Protein AF-A0A2G9U486-F1 (afdb_monomer)

Nearest PDB structures (foldseek):
  5alj-assembly1_A-2  TM=8.992E-01  e=1.759E-05  Homo sapiens
  5fp0-assembly1_A-2  TM=8.984E-01  e=2.633E-05  Homo sapiens
  5ai8-assembly1_A-2  TM=9.044E-01  e=3.221E-05  Homo sapiens
  5aki-assembly1_A-2  TM=8.191E-01  e=2.152E-05  Homo sapiens
  5akk-assembly1_A  TM=8.195E-01  e=4.214E-05  Homo sapiens

Organism: Teladorsagia circumcincta (NCBI:txid45464)

Foldseek 3Di:
DDPPPLVVLVVVCVVVVHALLVAEAEEQDPSNVVSSVVRNHNYDRPPDPVVVVVVVCVVCVVVPDDDPPDDDPDDDD

Mean predicted aligned error: 5.51 Å

Solvent-accessible surface area (backbone atoms only — not comparable to full-atom values): 4786 Å² total; per-residue (Å²): 139,51,84,57,48,64,66,49,60,53,51,50,28,65,75,70,74,49,56,42,73,80,35,78,49,77,42,66,52,64,72,52,41,52,51,42,43,76,65,43,24,43,70,47,75,42,87,43,71,70,57,44,52,53,52,50,48,66,72,44,46,80,77,70,52,63,59,92,96,55,70,84,86,68,83,87,128

Sequence (77 aa):
MRKPEPVIYRRICEALKVTPEECVFLDDLGPNLKPAKEMGFTTIKVTSPSQAVADLKGILKDIFDFPPGTRECLPSS

Radius of gyration: 15.6 Å; Cα contacts (8 Å, |Δi|>4): 74; chains: 1; bounding box: 41×27×40 Å

InterPro domains:
  IPR006439 HAD hydrolase, subfamily IA [PR00413] (8-28)
  IPR006439 HAD hydrolase, subfamily IA [PR00413] (35-48)
  IPR006439 HAD hydrolase, subfamily IA [TIGR01509] (1-44)
  IPR023214 HAD superfamily [G3DSA:3.40.50.1000] (1-60)
  IPR036412 HAD-like superfamily [SSF56784] (2-56)
  IPR052898 Acyl-CoA dehydrogenase 10-like [PTHR47829] (1-73)

Secondary structure (DSSP, 8-state):
--TT-THHHHHHHHHHT--GGG-EEEES-HHHHHHHHHHT-EEEE-S-HHHHHHHHHHHHTTTSSPPTT----S---

Structure (mmCIF, N/CA/C/O backbone):
data_AF-A0A2G9U486-F1
#
_entry.id   AF-A0A2G9U486-F1
#
loop_
_atom_site.group_PDB
_atom_site.id
_atom_site.type_symbol
_atom_site.label_atom_id
_atom_site.label_alt_id
_atom_site.label_comp_id
_atom_site.label_asym_id
_atom_site.label_entity_id
_atom_site.label_seq_id
_atom_site.pdbx_PDB_ins_code
_atom_site.Cartn_x
_atom_site.Cartn_y
_atom_site.Cartn_z
_atom_site.occupancy
_atom_site.B_iso_or_equiv
_atom_site.auth_seq_id
_atom_site.auth_comp_id
_atom_site.auth_asym_id
_atom_site.auth_atom_id
_atom_site.pdbx_PDB_model_num
ATOM 1 N N . MET A 1 1 ? 15.385 -10.378 -7.896 1.00 80.88 1 MET A N 1
ATOM 2 C CA . MET A 1 1 ? 14.000 -9.884 -7.844 1.00 80.88 1 MET A CA 1
ATOM 3 C C . MET A 1 1 ? 13.893 -8.884 -6.714 1.00 80.88 1 MET A C 1
ATOM 5 O O . MET A 1 1 ? 14.090 -9.271 -5.568 1.00 80.88 1 MET A O 1
ATOM 9 N N . ARG A 1 2 ? 13.632 -7.617 -7.020 1.00 93.69 2 ARG A N 1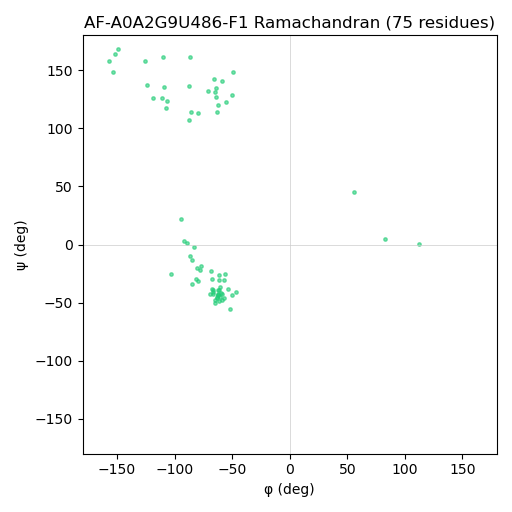
ATOM 10 C CA . ARG A 1 2 ? 13.418 -6.564 -6.020 1.00 93.69 2 ARG A CA 1
ATOM 11 C C . ARG A 1 2 ? 12.503 -5.474 -6.560 1.00 93.69 2 ARG A C 1
ATOM 13 O O . ARG A 1 2 ? 12.346 -5.331 -7.765 1.00 93.69 2 ARG A O 1
ATOM 20 N N . LYS A 1 3 ? 11.959 -4.647 -5.675 1.00 93.81 3 LYS A N 1
ATOM 21 C CA . LYS A 1 3 ? 11.308 -3.395 -6.080 1.00 93.81 3 LYS A CA 1
ATOM 22 C C . LYS A 1 3 ? 12.320 -2.513 -6.842 1.00 93.81 3 LYS A C 1
ATOM 24 O O . LYS A 1 3 ? 13.492 -2.498 -6.449 1.00 93.81 3 LYS A O 1
ATOM 29 N N . PRO A 1 4 ? 11.920 -1.810 -7.915 1.00 96.31 4 PRO A N 1
ATOM 30 C CA . PRO A 1 4 ? 10.561 -1.662 -8.448 1.00 96.31 4 PRO A CA 1
ATOM 31 C C . PRO A 1 4 ? 10.203 -2.657 -9.578 1.00 96.31 4 PRO A C 1
ATOM 33 O O . PRO A 1 4 ? 9.314 -2.383 -10.377 1.00 96.31 4 PRO A O 1
ATOM 36 N N . GLU A 1 5 ? 10.884 -3.801 -9.707 1.00 97.56 5 GLU A N 1
ATOM 37 C CA . GLU A 1 5 ? 10.602 -4.775 -10.775 1.00 97.56 5 GLU A CA 1
ATOM 38 C C . GLU A 1 5 ? 9.158 -5.315 -10.642 1.00 97.56 5 GLU A C 1
ATOM 40 O O . GLU A 1 5 ? 8.855 -5.949 -9.629 1.00 97.56 5 GLU A O 1
ATOM 45 N N . PRO A 1 6 ? 8.259 -5.159 -11.641 1.00 93.94 6 PRO A N 1
ATOM 46 C CA . PRO A 1 6 ? 6.835 -5.501 -11.500 1.00 93.94 6 PRO A CA 1
ATOM 47 C C . PRO A 1 6 ? 6.548 -6.949 -11.080 1.00 93.94 6 PRO A C 1
ATOM 49 O O . PRO A 1 6 ? 5.510 -7.248 -10.497 1.00 93.94 6 PRO A O 1
ATOM 52 N N . VAL A 1 7 ? 7.469 -7.870 -11.369 1.00 96.94 7 VAL A N 1
ATOM 53 C CA . VAL A 1 7 ? 7.324 -9.289 -11.031 1.00 96.94 7 VAL A CA 1
ATOM 54 C C . VAL A 1 7 ? 7.211 -9.530 -9.521 1.00 96.94 7 VAL A C 1
ATOM 56 O O . VAL A 1 7 ? 6.512 -10.460 -9.132 1.00 96.94 7 VAL A O 1
ATOM 59 N N . ILE A 1 8 ? 7.822 -8.697 -8.667 1.00 97.00 8 ILE A N 1
ATOM 60 C CA . ILE A 1 8 ? 7.761 -8.910 -7.212 1.00 97.00 8 ILE A CA 1
ATOM 61 C C . ILE A 1 8 ? 6.343 -8.722 -6.661 1.00 97.00 8 ILE A C 1
ATOM 63 O O . IL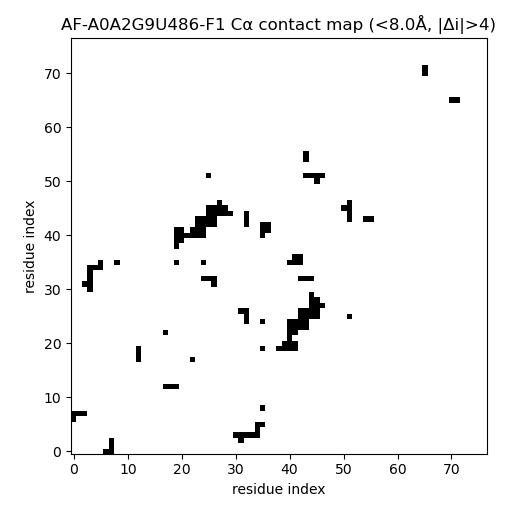E A 1 8 ? 5.903 -9.523 -5.845 1.00 97.00 8 ILE A O 1
ATOM 67 N N . TYR A 1 9 ? 5.598 -7.731 -7.156 1.00 96.88 9 TYR A N 1
ATOM 68 C CA . TYR A 1 9 ? 4.228 -7.450 -6.712 1.00 96.88 9 TYR A CA 1
ATOM 69 C C . TYR A 1 9 ? 3.276 -8.582 -7.105 1.00 96.88 9 TYR A C 1
ATOM 71 O O . TYR A 1 9 ? 2.499 -9.043 -6.274 1.00 96.88 9 TYR A O 1
ATOM 79 N N . ARG A 1 10 ? 3.424 -9.128 -8.323 1.00 96.62 10 ARG A N 1
ATOM 80 C CA . ARG A 1 10 ? 2.679 -10.327 -8.747 1.00 96.62 10 ARG A CA 1
ATOM 81 C C . ARG A 1 10 ? 2.979 -11.531 -7.862 1.00 96.62 10 ARG A C 1
ATOM 83 O O . ARG A 1 10 ? 2.056 -12.207 -7.431 1.00 96.62 10 ARG A O 1
ATOM 90 N N . ARG A 1 11 ? 4.257 -11.774 -7.548 1.00 97.25 11 ARG A N 1
ATOM 91 C CA . ARG A 1 11 ? 4.660 -12.874 -6.656 1.00 97.25 11 ARG A CA 1
ATOM 92 C C . ARG A 1 11 ? 4.070 -12.737 -5.256 1.00 97.25 11 ARG A C 1
ATOM 94 O O . ARG A 1 11 ? 3.716 -13.749 -4.663 1.00 97.25 11 ARG A O 1
ATOM 101 N N . ILE A 1 12 ? 3.953 -11.512 -4.742 1.00 95.62 12 ILE A N 1
ATOM 102 C CA . ILE A 1 12 ? 3.305 -11.241 -3.452 1.00 95.62 12 ILE A CA 1
ATOM 103 C C . ILE A 1 12 ? 1.815 -11.601 -3.522 1.00 95.62 12 ILE A C 1
ATOM 105 O O . ILE A 1 12 ? 1.357 -12.374 -2.685 1.00 95.62 12 ILE A O 1
ATOM 109 N N . CYS A 1 13 ? 1.087 -11.123 -4.537 1.00 97.56 13 CYS A N 1
ATOM 110 C CA . CYS A 1 13 ? -0.323 -11.477 -4.749 1.00 97.56 13 CYS A CA 1
ATOM 111 C C . CYS A 1 13 ? -0.530 -12.994 -4.880 1.00 97.56 13 CYS A C 1
ATOM 113 O O . CYS A 1 13 ? -1.395 -13.556 -4.215 1.00 97.56 13 CYS A O 1
ATOM 115 N N . GLU A 1 14 ? 0.302 -13.675 -5.676 1.00 97.81 14 GLU A N 1
ATOM 116 C CA . GLU A 1 14 ? 0.267 -15.136 -5.846 1.00 97.81 14 GLU A CA 1
ATOM 117 C C . GLU A 1 14 ? 0.481 -15.875 -4.517 1.00 97.81 14 GLU A C 1
ATOM 119 O O . GLU A 1 14 ? -0.266 -16.797 -4.189 1.00 97.81 14 GLU A O 1
ATOM 124 N N . ALA A 1 15 ? 1.494 -15.473 -3.742 1.00 97.75 15 ALA A N 1
ATOM 125 C CA . ALA A 1 15 ? 1.833 -16.116 -2.475 1.00 97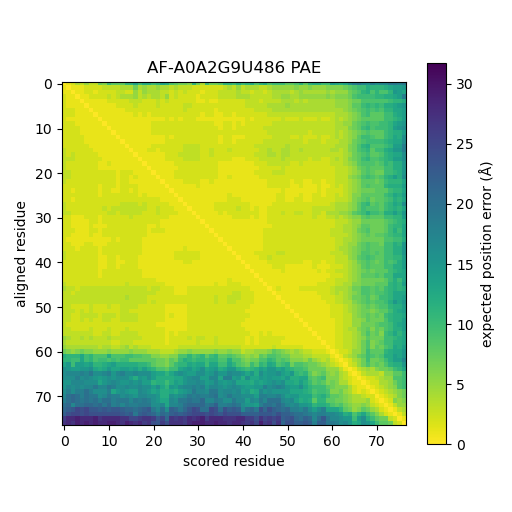.75 15 ALA A CA 1
ATOM 126 C C . ALA A 1 15 ? 0.750 -15.912 -1.406 1.00 97.75 15 ALA A C 1
ATOM 128 O O . ALA A 1 15 ? 0.461 -16.830 -0.639 1.00 97.75 15 ALA A O 1
ATOM 129 N N . LEU A 1 16 ? 0.150 -14.719 -1.368 1.00 97.19 16 LEU A N 1
ATOM 130 C CA . LEU A 1 16 ? -0.896 -14.354 -0.413 1.00 97.19 16 LEU A CA 1
ATOM 131 C C . LEU A 1 16 ? -2.307 -14.746 -0.878 1.00 97.19 16 LEU A C 1
ATOM 133 O O . LEU A 1 16 ? -3.227 -14.712 -0.068 1.00 97.19 16 LEU A O 1
ATOM 137 N N . LYS A 1 17 ? -2.469 -15.168 -2.140 1.00 98.06 17 LYS A N 1
ATOM 138 C CA . LYS A 1 17 ? -3.755 -15.501 -2.778 1.00 98.06 17 LYS A CA 1
ATOM 139 C C . LYS A 1 17 ? -4.766 -14.348 -2.727 1.00 98.06 17 LYS A C 1
ATOM 141 O O . LYS A 1 17 ? -5.934 -14.564 -2.423 1.00 98.06 17 LYS A O 1
ATOM 146 N N . VAL A 1 18 ? -4.295 -13.147 -3.040 1.00 97.69 18 VAL A N 1
ATOM 147 C CA . VAL A 1 18 ? -5.087 -11.906 -3.086 1.00 97.69 18 VAL A CA 1
ATOM 148 C C . VAL A 1 18 ? -4.935 -11.237 -4.446 1.00 97.69 18 VAL A C 1
ATOM 150 O O . VAL A 1 18 ? -3.939 -11.465 -5.143 1.00 97.69 18 VAL A O 1
ATOM 153 N N . THR A 1 19 ? -5.887 -10.394 -4.829 1.00 98.06 19 THR A N 1
ATOM 154 C CA . THR A 1 19 ? -5.748 -9.526 -6.003 1.00 98.06 19 THR A CA 1
ATOM 155 C C . THR A 1 19 ? -5.038 -8.213 -5.636 1.00 98.06 19 THR A C 1
ATOM 157 O O . THR A 1 19 ? -4.947 -7.854 -4.457 1.00 98.06 19 THR A O 1
ATOM 160 N N . PRO A 1 20 ? -4.484 -7.479 -6.618 1.00 97.88 20 PRO A N 1
ATOM 161 C CA . PRO A 1 20 ? -3.895 -6.161 -6.379 1.00 97.88 20 PRO A CA 1
ATOM 162 C C . PRO A 1 20 ? -4.840 -5.183 -5.668 1.00 97.88 20 PRO A C 1
ATOM 164 O O . PRO A 1 20 ? -4.407 -4.448 -4.785 1.00 97.88 20 PRO A O 1
ATOM 167 N N . GLU A 1 21 ? -6.128 -5.203 -6.006 1.00 97.12 21 GLU A N 1
ATOM 168 C CA . GLU A 1 21 ? -7.153 -4.294 -5.476 1.00 97.12 21 GLU A CA 1
ATOM 169 C C . GLU A 1 21 ? -7.454 -4.535 -3.989 1.00 97.12 21 GLU A C 1
ATOM 171 O O . GLU A 1 21 ? -7.899 -3.628 -3.290 1.00 97.12 21 GLU A O 1
ATOM 176 N N . GLU A 1 22 ? -7.163 -5.736 -3.488 1.00 95.88 22 GLU A N 1
ATOM 177 C CA . GLU A 1 22 ? -7.293 -6.106 -2.073 1.00 95.88 22 GLU A CA 1
ATOM 178 C C . GLU A 1 22 ? -6.070 -5.678 -1.239 1.00 95.88 22 GLU A C 1
ATOM 180 O O . GLU A 1 22 ? -6.027 -5.886 -0.025 1.00 95.88 22 GLU A O 1
ATOM 185 N N . CYS A 1 23 ? -5.049 -5.090 -1.872 1.00 97.00 23 CYS A N 1
ATOM 186 C CA . CYS A 1 23 ? -3.780 -4.769 -1.234 1.00 97.00 23 CYS A CA 1
ATOM 187 C C . CYS A 1 23 ? -3.581 -3.260 -1.028 1.00 97.00 23 CYS A C 1
ATOM 189 O O . CYS A 1 23 ? -3.728 -2.450 -1.948 1.00 97.00 23 CYS A O 1
ATOM 191 N N . VAL A 1 24 ? -3.100 -2.895 0.167 1.00 97.50 24 VAL A N 1
ATOM 192 C CA . VAL A 1 24 ? -2.532 -1.569 0.455 1.00 97.50 24 VAL A CA 1
ATOM 193 C C . VAL A 1 24 ? -1.012 -1.695 0.602 1.00 97.50 24 VAL A C 1
ATOM 195 O O . VAL A 1 24 ? -0.525 -2.390 1.491 1.00 97.50 24 VAL A O 1
ATOM 198 N N . PHE A 1 25 ? -0.247 -1.029 -0.266 1.00 97.88 25 PHE A N 1
ATOM 199 C CA . PHE A 1 25 ? 1.217 -1.049 -0.266 1.00 97.88 25 PHE A CA 1
ATOM 200 C C . PHE A 1 25 ? 1.804 0.274 0.249 1.00 97.88 25 PHE A C 1
ATOM 202 O O . PHE A 1 25 ? 1.516 1.350 -0.280 1.00 97.88 25 PHE A O 1
ATOM 209 N N . LEU A 1 26 ? 2.636 0.186 1.289 1.00 98.38 26 LEU A N 1
ATOM 210 C CA . LEU A 1 26 ? 3.266 1.321 1.964 1.00 98.38 26 LEU A CA 1
ATOM 211 C C . LEU A 1 26 ? 4.773 1.314 1.672 1.00 98.38 26 LEU A C 1
ATOM 213 O O . LEU A 1 26 ? 5.446 0.317 1.927 1.00 98.38 26 LEU A O 1
ATOM 217 N N . ASP A 1 27 ? 5.311 2.423 1.165 1.00 98.19 27 ASP A N 1
ATOM 218 C CA . ASP A 1 27 ? 6.747 2.598 0.888 1.00 98.19 27 ASP A CA 1
ATOM 219 C C . ASP A 1 27 ? 7.112 4.087 0.958 1.00 98.19 27 ASP A C 1
ATOM 221 O O . ASP A 1 27 ? 6.292 4.949 0.640 1.00 98.19 27 ASP A O 1
ATOM 225 N N . ASP A 1 28 ? 8.332 4.423 1.359 1.00 97.94 28 ASP A N 1
ATOM 226 C CA . ASP A 1 28 ? 8.835 5.801 1.361 1.00 97.94 28 ASP A CA 1
ATOM 227 C C . ASP A 1 28 ? 9.331 6.230 -0.033 1.00 97.94 28 ASP A C 1
ATOM 229 O O . ASP A 1 28 ? 9.209 7.397 -0.438 1.00 97.94 28 ASP A O 1
ATOM 233 N N . LEU A 1 29 ? 9.823 5.273 -0.825 1.00 97.62 29 LEU A N 1
ATOM 234 C CA . LEU A 1 29 ? 10.358 5.515 -2.155 1.00 97.62 29 LEU A CA 1
ATOM 235 C C . LEU A 1 29 ? 9.249 5.461 -3.209 1.00 97.62 29 LEU A C 1
ATOM 237 O O . LEU A 1 29 ? 8.796 4.403 -3.640 1.00 97.62 29 LEU A O 1
ATOM 241 N N . GLY A 1 30 ? 8.890 6.634 -3.735 1.00 96.75 30 GLY A N 1
ATOM 242 C CA . GLY A 1 30 ? 7.935 6.776 -4.844 1.00 96.75 30 GLY A CA 1
ATOM 243 C C . GLY A 1 30 ? 8.160 5.822 -6.037 1.00 96.75 30 GLY A C 1
ATOM 244 O O . GLY A 1 30 ? 7.176 5.270 -6.534 1.00 96.75 30 GLY A O 1
ATOM 245 N N . PRO A 1 31 ? 9.408 5.553 -6.482 1.00 98.12 31 PRO A N 1
ATOM 246 C CA . PRO A 1 31 ? 9.669 4.578 -7.544 1.00 98.12 31 PRO A CA 1
ATOM 247 C C . PRO A 1 31 ? 9.151 3.161 -7.258 1.00 98.12 31 PRO A C 1
ATOM 249 O O . PRO A 1 31 ? 8.762 2.471 -8.195 1.00 98.12 31 PRO A O 1
ATOM 252 N N . ASN A 1 32 ? 9.090 2.741 -5.991 1.00 98.12 32 ASN A N 1
ATOM 253 C CA . ASN A 1 32 ? 8.540 1.442 -5.593 1.00 98.12 32 ASN A CA 1
ATOM 254 C C . ASN A 1 32 ? 7.005 1.432 -5.586 1.00 98.12 32 ASN A C 1
ATOM 256 O O . ASN A 1 32 ? 6.399 0.367 -5.658 1.00 98.12 32 ASN A O 1
ATOM 260 N N . LEU A 1 33 ? 6.364 2.596 -5.488 1.00 98.31 33 LEU A N 1
ATOM 261 C CA . LEU A 1 33 ? 4.905 2.706 -5.446 1.00 98.31 33 LEU A CA 1
ATOM 262 C C . LEU A 1 33 ? 4.299 2.715 -6.846 1.00 98.31 33 LEU A C 1
ATOM 264 O O . LEU A 1 33 ? 3.219 2.173 -7.051 1.00 98.31 33 LEU A O 1
ATOM 268 N N . LYS A 1 34 ? 4.998 3.309 -7.817 1.00 97.94 34 LYS A N 1
ATOM 269 C CA . LYS A 1 34 ? 4.518 3.435 -9.197 1.00 97.94 34 LYS A CA 1
ATOM 270 C C . LYS A 1 34 ? 4.064 2.096 -9.815 1.00 97.94 34 LYS A C 1
ATOM 272 O O . LYS A 1 34 ? 2.901 2.023 -10.201 1.00 97.94 34 LYS A O 1
ATOM 277 N N . PRO A 1 35 ? 4.894 1.034 -9.865 1.00 97.56 35 PRO A N 1
ATOM 278 C CA . PRO 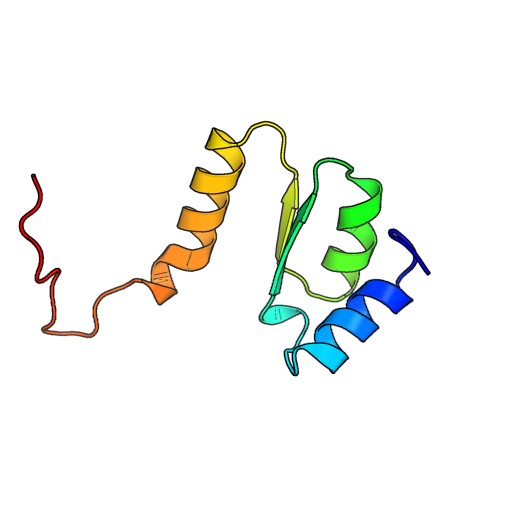A 1 35 ? 4.476 -0.243 -10.450 1.00 97.56 35 PRO A CA 1
ATOM 279 C C . PRO A 1 35 ? 3.382 -0.951 -9.637 1.00 97.56 35 PRO A C 1
ATOM 281 O O . PRO A 1 35 ? 2.568 -1.661 -10.218 1.00 97.56 35 PRO A O 1
ATOM 284 N N . ALA A 1 36 ? 3.333 -0.759 -8.312 1.00 98.00 36 ALA A N 1
ATOM 285 C CA . ALA A 1 36 ? 2.253 -1.294 -7.481 1.00 98.00 36 ALA A CA 1
ATOM 286 C C . ALA A 1 36 ? 0.914 -0.637 -7.850 1.00 98.00 36 ALA A C 1
ATOM 288 O O . ALA A 1 36 ? -0.070 -1.323 -8.111 1.00 98.00 36 ALA A O 1
ATOM 289 N N . LYS A 1 37 ? 0.903 0.697 -7.955 1.00 98.00 37 LYS A N 1
ATOM 290 C CA . LYS A 1 37 ? -0.279 1.472 -8.340 1.00 98.00 37 LYS A CA 1
ATOM 291 C C . LYS A 1 37 ? -0.757 1.129 -9.751 1.00 98.00 37 LYS A C 1
ATOM 293 O O . LYS A 1 37 ? -1.951 0.960 -9.958 1.00 98.00 37 LYS A O 1
ATOM 298 N N . GLU A 1 38 ? 0.163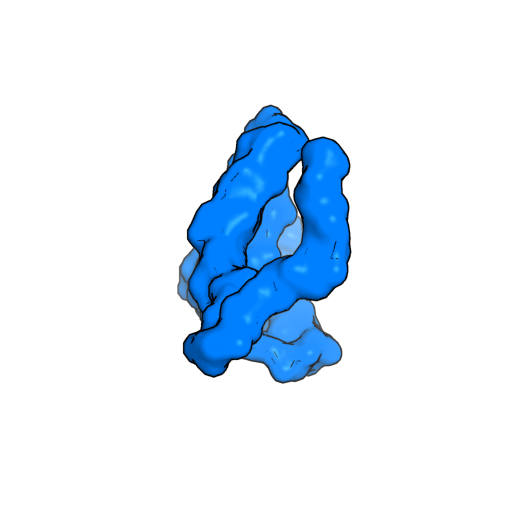 0.993 -10.707 1.00 98.00 38 GLU A N 1
ATOM 299 C CA . GLU A 1 38 ? -0.152 0.575 -12.085 1.00 98.00 38 GLU A CA 1
ATOM 300 C C . GLU A 1 38 ? -0.778 -0.828 -12.152 1.00 98.00 38 GLU A C 1
ATOM 302 O O . GLU A 1 38 ? -1.531 -1.114 -13.077 1.00 98.00 38 GLU A O 1
ATOM 307 N N . MET A 1 39 ? -0.491 -1.692 -11.173 1.00 97.19 39 MET A N 1
ATOM 308 C CA . MET A 1 39 ? -1.051 -3.042 -11.077 1.00 97.19 39 MET A CA 1
ATOM 309 C C . MET A 1 39 ? -2.426 -3.094 -10.394 1.00 97.19 39 MET A C 1
ATOM 311 O O . MET A 1 39 ? -3.077 -4.125 -10.492 1.00 97.19 39 MET A O 1
ATOM 315 N N . GLY A 1 40 ? -2.860 -2.024 -9.719 1.00 98.06 40 GLY A N 1
ATOM 316 C CA . GLY A 1 40 ? -4.149 -1.965 -9.014 1.00 98.06 40 GLY A CA 1
ATOM 317 C C . GLY A 1 40 ? -4.052 -1.880 -7.488 1.00 98.06 40 GLY A C 1
ATOM 318 O O . GLY A 1 40 ? -5.078 -1.782 -6.824 1.00 98.06 40 GLY A O 1
ATOM 319 N N . PHE A 1 41 ? -2.843 -1.859 -6.917 1.00 98.38 41 PHE A N 1
ATOM 320 C CA . PHE A 1 41 ? -2.676 -1.675 -5.474 1.00 98.38 41 PHE A CA 1
ATOM 321 C C . PHE A 1 41 ? -3.130 -0.279 -5.049 1.00 98.38 41 PHE A C 1
ATOM 323 O O . PHE A 1 41 ? -2.798 0.726 -5.689 1.00 98.38 41 PHE A O 1
ATOM 330 N N . THR A 1 42 ? -3.762 -0.196 -3.881 1.00 98.31 42 THR A N 1
ATOM 331 C CA . THR A 1 42 ? -3.821 1.069 -3.148 1.00 98.31 42 THR A CA 1
ATOM 332 C C . THR A 1 42 ? -2.425 1.364 -2.606 1.00 98.31 42 THR A C 1
ATOM 334 O O . THR A 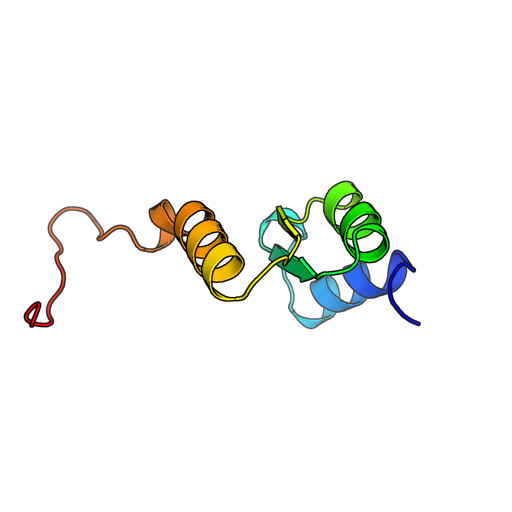1 42 ? -1.782 0.495 -2.024 1.00 98.31 42 THR A O 1
ATOM 337 N N . THR A 1 43 ? -1.912 2.580 -2.791 1.00 98.44 43 THR A N 1
ATOM 338 C CA . THR A 1 43 ? -0.539 2.924 -2.383 1.00 98.44 43 THR A CA 1
ATOM 339 C C . THR A 1 43 ? -0.501 4.112 -1.440 1.00 98.44 43 THR A C 1
ATOM 341 O O . THR A 1 43 ? -1.132 5.128 -1.727 1.00 98.44 43 THR A O 1
ATOM 344 N N . ILE A 1 44 ? 0.326 4.034 -0.398 1.00 98.62 44 ILE A N 1
ATOM 345 C CA . ILE A 1 44 ? 0.621 5.145 0.514 1.00 98.62 44 ILE A CA 1
ATOM 346 C C . ILE A 1 44 ? 2.117 5.443 0.438 1.00 98.62 44 ILE A C 1
ATOM 348 O O . ILE A 1 44 ? 2.951 4.560 0.654 1.00 98.62 44 ILE A O 1
ATOM 352 N N . LYS A 1 45 ? 2.461 6.706 0.165 1.00 98.50 45 LYS A N 1
ATOM 353 C CA . LYS A 1 45 ? 3.842 7.176 0.283 1.00 98.50 45 LYS A CA 1
ATOM 354 C C . LYS A 1 45 ? 4.124 7.595 1.718 1.00 98.50 45 LYS A C 1
ATOM 356 O O . LYS A 1 45 ? 3.583 8.591 2.188 1.00 98.50 45 LYS A O 1
ATOM 361 N N . VAL A 1 46 ? 5.003 6.867 2.393 1.00 98.50 46 VAL A N 1
ATOM 362 C CA . VAL A 1 46 ? 5.317 7.116 3.801 1.00 98.50 46 VAL A CA 1
ATOM 363 C C . VAL A 1 46 ? 6.285 8.292 3.921 1.00 98.50 46 VAL A C 1
ATOM 365 O O . VAL A 1 46 ? 7.439 8.204 3.517 1.00 98.50 46 VAL A O 1
ATOM 368 N N . THR A 1 47 ? 5.818 9.402 4.493 1.00 98.19 47 THR A N 1
ATOM 369 C CA . THR A 1 47 ? 6.663 10.547 4.893 1.00 98.19 47 THR A CA 1
ATOM 370 C C . THR A 1 47 ? 6.908 10.586 6.400 1.00 98.19 47 THR A C 1
ATOM 372 O O . THR A 1 47 ? 7.911 11.126 6.855 1.00 98.19 47 THR A O 1
ATOM 375 N N . SER A 1 48 ? 6.001 9.995 7.181 1.00 98.44 48 SER A N 1
ATOM 376 C CA . SER A 1 48 ? 6.142 9.755 8.616 1.00 98.44 48 SER A CA 1
ATOM 377 C C . SER A 1 48 ? 5.227 8.600 9.050 1.00 98.44 48 SER A C 1
ATOM 379 O O . SER A 1 48 ? 4.221 8.340 8.379 1.00 98.44 48 SER A O 1
ATOM 381 N N . PRO A 1 49 ? 5.516 7.926 10.180 1.00 97.88 49 PRO A N 1
ATOM 382 C CA . PRO A 1 49 ? 4.632 6.892 10.719 1.00 97.88 49 PRO A CA 1
ATOM 383 C C . PRO A 1 49 ? 3.221 7.409 11.029 1.00 97.88 49 PRO A C 1
ATOM 385 O O . PRO A 1 49 ? 2.241 6.754 10.685 1.00 97.88 49 PRO A O 1
ATOM 388 N N . SER A 1 50 ? 3.103 8.603 11.620 1.00 98.06 50 SER A N 1
ATOM 389 C CA . SER A 1 50 ? 1.808 9.195 11.982 1.00 98.06 50 SER A CA 1
ATOM 390 C C . SER A 1 50 ? 0.925 9.445 10.759 1.00 98.06 50 SER A C 1
ATOM 392 O O . SER A 1 50 ? -0.258 9.113 10.786 1.00 98.06 50 SER A O 1
ATOM 394 N N . GLN A 1 51 ? 1.510 9.968 9.674 1.00 98.38 51 GLN A N 1
ATOM 395 C CA . GLN A 1 51 ? 0.810 10.157 8.402 1.00 98.38 51 GLN A CA 1
ATOM 396 C C . GLN A 1 51 ? 0.337 8.818 7.826 1.00 98.38 51 GLN A C 1
ATOM 398 O O . GLN A 1 51 ? -0.831 8.675 7.484 1.00 98.38 51 GLN A O 1
ATOM 403 N N . ALA A 1 52 ? 1.222 7.818 7.774 1.00 98.12 52 ALA A N 1
ATOM 404 C CA . ALA A 1 52 ? 0.893 6.512 7.207 1.00 98.12 52 ALA A CA 1
ATOM 405 C C . ALA A 1 52 ? -0.244 5.809 7.964 1.00 98.12 52 ALA A C 1
ATOM 407 O O . ALA A 1 52 ? -1.114 5.204 7.343 1.00 98.12 52 ALA A O 1
ATOM 408 N N . VAL A 1 53 ? -0.267 5.916 9.298 1.00 97.00 53 VAL A N 1
ATOM 409 C CA . VAL A 1 53 ? -1.357 5.374 10.122 1.00 97.00 53 VAL A CA 1
ATOM 410 C C . VAL A 1 53 ? -2.669 6.111 9.859 1.00 97.00 53 VAL A C 1
ATOM 412 O O . VAL A 1 53 ? -3.709 5.463 9.761 1.00 97.00 53 VAL A O 1
ATOM 415 N N . ALA A 1 54 ? -2.644 7.441 9.743 1.00 96.69 54 ALA A N 1
ATOM 416 C CA . ALA A 1 54 ? -3.841 8.224 9.439 1.00 96.69 54 ALA A CA 1
ATOM 417 C C . ALA A 1 54 ? -4.419 7.870 8.057 1.00 96.69 54 ALA A C 1
ATOM 419 O O . ALA A 1 54 ? -5.617 7.608 7.948 1.00 96.69 54 ALA A O 1
ATOM 420 N N . ASP A 1 55 ? -3.566 7.771 7.034 1.00 97.69 55 ASP A N 1
ATOM 421 C CA . ASP A 1 55 ? -3.968 7.394 5.674 1.00 97.69 55 ASP A CA 1
ATOM 422 C C . ASP A 1 55 ? -4.537 5.977 5.622 1.00 97.69 55 ASP A C 1
ATOM 424 O O . ASP A 1 55 ? -5.603 5.748 5.048 1.00 97.69 55 ASP A O 1
ATOM 428 N N . LEU A 1 56 ? -3.858 5.025 6.271 1.00 96.44 56 LEU A N 1
ATOM 429 C CA . LEU A 1 56 ? -4.307 3.638 6.322 1.00 96.44 56 LEU A CA 1
ATOM 430 C C . LEU A 1 56 ? -5.662 3.513 7.027 1.00 96.44 56 LEU A C 1
ATOM 432 O O . LEU A 1 56 ? -6.545 2.819 6.530 1.00 96.44 56 LEU A O 1
ATOM 436 N N . LYS A 1 57 ? -5.863 4.221 8.147 1.00 94.38 57 LYS A N 1
ATOM 437 C CA . LYS A 1 57 ? -7.168 4.283 8.825 1.00 94.38 57 LYS A CA 1
ATOM 438 C C . LYS A 1 57 ? -8.253 4.846 7.911 1.00 94.38 57 LYS A C 1
ATOM 440 O O . LYS A 1 57 ? -9.354 4.311 7.892 1.00 94.38 57 LYS A O 1
ATOM 445 N N . GLY A 1 58 ? -7.945 5.894 7.145 1.00 94.44 58 GLY A N 1
ATOM 446 C CA . GLY A 1 58 ? -8.880 6.481 6.186 1.00 94.44 58 GLY A CA 1
ATOM 447 C C . GLY A 1 58 ? -9.301 5.508 5.082 1.00 94.44 58 GLY A C 1
ATOM 448 O O . GLY A 1 58 ? -10.475 5.478 4.723 1.00 94.44 58 GLY A O 1
ATOM 449 N N . ILE A 1 59 ? -8.367 4.694 4.582 1.00 94.44 59 ILE A N 1
ATOM 450 C CA . ILE A 1 59 ? -8.633 3.664 3.565 1.00 94.44 59 ILE A CA 1
ATOM 451 C C . ILE A 1 59 ? -9.480 2.520 4.131 1.00 94.44 59 ILE A C 1
ATOM 453 O O . ILE A 1 59 ? -10.398 2.052 3.468 1.00 94.44 59 ILE A O 1
ATOM 457 N N . LEU A 1 60 ? -9.183 2.067 5.350 1.00 92.25 60 LEU A N 1
ATOM 458 C CA . LEU A 1 60 ? -9.827 0.890 5.940 1.00 92.25 60 LEU A CA 1
ATOM 459 C C . LEU A 1 60 ? -11.105 1.208 6.731 1.00 92.25 60 LEU A C 1
ATOM 461 O O . LEU A 1 60 ? -11.700 0.293 7.295 1.00 92.25 60 LEU A O 1
ATOM 465 N N . LYS A 1 61 ? -11.527 2.476 6.797 1.00 87.50 61 LYS A N 1
ATOM 466 C CA . LYS A 1 61 ? -12.651 2.932 7.634 1.00 87.50 61 LYS A CA 1
ATOM 467 C C . LYS A 1 61 ? -13.918 2.084 7.446 1.00 87.50 61 LYS A C 1
ATOM 469 O O . LYS A 1 61 ? -14.495 1.651 8.431 1.00 87.50 61 LYS A O 1
ATOM 474 N N . ASP A 1 62 ? -14.261 1.756 6.199 1.00 81.62 62 ASP A N 1
ATOM 475 C CA . ASP A 1 62 ? -15.511 1.066 5.864 1.00 81.62 62 ASP A CA 1
ATOM 476 C C . ASP A 1 62 ? -15.434 -0.441 6.195 1.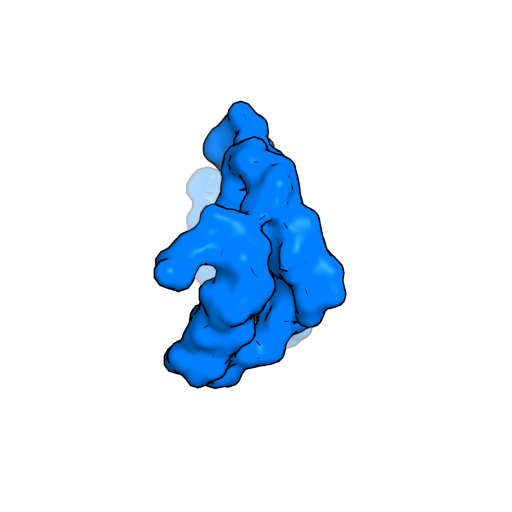00 81.62 62 ASP A C 1
ATOM 478 O O . ASP A 1 62 ? -16.453 -1.111 6.326 1.00 81.62 62 ASP A O 1
ATOM 482 N N . ILE A 1 63 ? -14.221 -0.990 6.357 1.00 79.06 63 ILE A N 1
ATOM 483 C CA . ILE A 1 63 ? -13.993 -2.384 6.779 1.00 79.06 63 ILE A CA 1
ATOM 484 C C . ILE A 1 63 ? -14.153 -2.522 8.296 1.00 79.06 63 ILE A C 1
ATOM 486 O O . ILE A 1 63 ? -14.552 -3.575 8.789 1.00 79.06 63 ILE A O 1
ATOM 490 N N . PHE A 1 64 ? -13.825 -1.464 9.038 1.00 73.00 64 PHE A N 1
ATOM 491 C CA . PHE A 1 64 ? -13.942 -1.433 10.493 1.00 73.00 64 PHE A CA 1
ATOM 492 C C . PHE A 1 64 ? -15.283 -0.884 10.981 1.00 73.00 64 PHE A C 1
ATOM 494 O O . PHE A 1 64 ? -15.483 -0.790 12.193 1.00 73.00 64 PHE A O 1
ATOM 501 N N . ASP A 1 65 ? -16.202 -0.556 10.072 1.00 73.88 65 ASP A N 1
ATOM 502 C CA . ASP A 1 65 ? -17.554 -0.197 10.462 1.00 73.88 65 ASP A CA 1
ATOM 503 C C . ASP A 1 65 ? -18.255 -1.392 11.109 1.00 73.88 65 ASP A C 1
ATOM 505 O O . ASP A 1 65 ? -18.223 -2.536 10.644 1.00 73.88 65 ASP A O 1
ATOM 509 N N . PHE A 1 66 ? -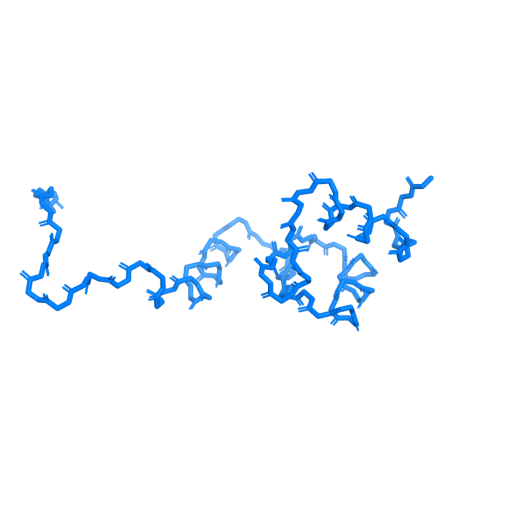18.910 -1.104 12.225 1.00 73.75 66 PHE A N 1
ATOM 510 C CA . PHE A 1 66 ? -19.715 -2.079 12.932 1.00 73.75 66 PHE A CA 1
ATOM 511 C C . PHE A 1 66 ? -20.901 -2.501 12.052 1.00 73.75 66 PHE A C 1
ATOM 513 O O . PHE A 1 66 ? -21.625 -1.632 11.554 1.00 73.75 66 PHE A O 1
ATOM 520 N N . PRO A 1 67 ? -21.166 -3.813 11.887 1.00 79.12 67 PRO A N 1
ATOM 521 C CA . PRO A 1 67 ? -22.400 -4.275 11.269 1.00 79.12 67 PRO A CA 1
ATOM 522 C C . PRO A 1 67 ? -23.629 -3.593 11.895 1.00 79.12 67 PRO A C 1
ATOM 524 O O . PRO A 1 67 ? -23.615 -3.309 13.102 1.00 79.12 67 PRO A O 1
ATOM 527 N N . PRO A 1 68 ? -24.714 -3.363 11.132 1.00 81.19 68 PRO A N 1
ATOM 528 C CA . PRO A 1 68 ? -25.921 -2.737 11.661 1.00 81.19 68 PRO A CA 1
ATOM 529 C C . PRO A 1 68 ? -26.400 -3.406 12.956 1.00 81.19 68 PRO A C 1
ATOM 531 O O . PRO A 1 68 ? -26.552 -4.624 13.021 1.00 81.19 68 PRO A O 1
ATOM 534 N N . GLY A 1 69 ? -26.633 -2.600 13.996 1.00 83.56 69 GLY A N 1
ATOM 535 C CA . GLY A 1 69 ? -27.051 -3.084 15.317 1.00 83.56 69 GLY A CA 1
ATOM 536 C C . GLY A 1 69 ? -25.915 -3.564 16.231 1.00 83.56 69 GLY A C 1
ATOM 537 O O . GLY A 1 69 ? -26.196 -4.043 17.328 1.00 83.56 69 GLY A O 1
ATOM 538 N N . THR A 1 70 ? -24.651 -3.420 15.825 1.00 84.94 70 THR A N 1
ATOM 539 C CA . THR A 1 70 ? -23.483 -3.707 16.673 1.00 84.94 70 THR A CA 1
ATOM 540 C C . THR A 1 70 ? -22.741 -2.424 17.063 1.00 84.94 70 THR A C 1
ATOM 542 O O . THR A 1 70 ? -22.956 -1.361 16.481 1.00 84.94 70 THR A O 1
ATOM 545 N N . ARG A 1 71 ? -21.918 -2.500 18.113 1.00 80.00 71 ARG A N 1
ATOM 546 C CA . ARG A 1 71 ? -21.091 -1.396 18.620 1.00 80.00 71 ARG A CA 1
ATOM 547 C C . ARG A 1 71 ? -19.813 -1.943 19.239 1.00 80.00 71 ARG A C 1
ATOM 549 O O . ARG A 1 71 ? -19.731 -3.138 19.523 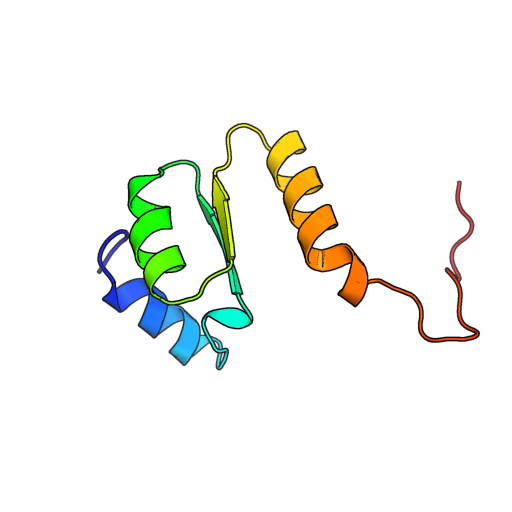1.00 80.00 71 ARG A O 1
ATOM 556 N N . GLU A 1 72 ? -18.864 -1.056 19.517 1.00 79.19 72 GLU A N 1
ATOM 557 C CA . GLU A 1 72 ? -17.669 -1.395 20.284 1.00 79.19 72 GLU A CA 1
ATOM 558 C C . GLU A 1 72 ? -18.063 -1.996 21.645 1.00 79.19 72 GLU A C 1
ATOM 560 O O . GLU A 1 72 ? -18.817 -1.399 22.418 1.00 79.19 72 GLU A O 1
ATOM 565 N N . CYS A 1 73 ? -17.598 -3.220 21.917 1.00 76.62 73 CYS A N 1
ATOM 566 C CA . CYS A 1 73 ? -17.858 -3.907 23.185 1.00 76.62 73 CYS A CA 1
ATOM 567 C C . CYS A 1 73 ? -16.924 -3.440 24.306 1.00 76.62 73 CYS A C 1
ATOM 569 O O . CYS A 1 73 ? -17.221 -3.657 25.481 1.00 76.62 73 CYS A O 1
ATOM 571 N N . LEU A 1 74 ? -15.783 -2.847 23.953 1.00 76.50 74 LEU A N 1
ATOM 572 C CA . LEU A 1 74 ? -14.795 -2.387 24.917 1.00 76.50 74 LEU A CA 1
ATOM 573 C C . LEU A 1 74 ? -15.141 -0.961 25.366 1.00 76.50 74 LEU A C 1
ATOM 575 O O . LEU A 1 74 ? -15.506 -0.134 24.533 1.00 76.50 74 LEU A O 1
ATOM 579 N N . PRO A 1 75 ? -15.056 -0.656 26.671 1.00 64.81 75 PRO A N 1
ATOM 580 C CA . PRO A 1 75 ? -15.281 0.697 27.150 1.00 64.81 75 PRO A CA 1
ATOM 581 C C . PRO A 1 75 ? -14.198 1.626 26.593 1.00 64.81 75 PRO A C 1
ATOM 583 O O . PRO A 1 75 ? -13.005 1.364 26.755 1.00 64.81 75 PRO A O 1
ATOM 586 N N . SER A 1 76 ? -14.619 2.719 25.958 1.00 70.19 76 SER A N 1
ATOM 587 C CA . SER A 1 76 ? -13.725 3.815 25.594 1.00 70.19 76 SER A CA 1
ATOM 588 C C . SER A 1 76 ? -13.178 4.416 26.894 1.00 70.19 76 SER A C 1
ATOM 590 O O . SER A 1 76 ? -13.955 4.897 27.721 1.00 70.19 76 SER A O 1
ATOM 592 N N . SER A 1 77 ? -11.869 4.278 27.116 1.00 61.22 77 SER A N 1
ATOM 593 C CA . SER A 1 77 ? -11.175 4.883 28.265 1.00 61.22 77 SER A CA 1
ATOM 594 C C . SER A 1 77 ? -11.068 6.396 28.121 1.00 61.22 77 SER A C 1
ATOM 596 O O . SER A 1 77 ? -10.954 6.862 26.965 1.00 61.22 77 SER A O 1
#

pLDDT: mean 92.49, std 9.18, range [61.22, 98.62]